Protein AF-J9GLM7-F1 (afdb_monomer)

Organism: NCBI:txid749906

pLDDT: mean 74.1, std 12.84, range [34.41, 90.12]

Foldseek 3Di:
DEDADDPVLVVCCVDPNVVVSVVVVVVVVVVVYHYAHLEWDWDDDPPFIEIEGHDDDPPQCVDPPNRDDDDPVNNCVSNNQDDAGGHYHYHYNDPVPPPPPPSYD

Mean predicted aligned error: 9.02 Å

InterPro domains:
  IPR029052 Metallo-dependent phosphatase-like [SSF56300] (2-98)

Structure (mmCIF, N/CA/C/O backbone):
data_AF-J9GLM7-F1
#
_entry.id   AF-J9GLM7-F1
#
loop_
_atom_site.group_PDB
_atom_site.id
_atom_site.type_symbol
_atom_site.label_atom_id
_atom_site.label_alt_id
_atom_site.label_comp_id
_atom_site.label_asym_id
_atom_site.label_entity_id
_atom_site.label_seq_id
_atom_site.pdbx_PDB_ins_code
_atom_site.Cartn_x
_atom_site.Cartn_y
_atom_site.Cartn_z
_atom_site.occupancy
_atom_site.B_iso_or_equiv
_atom_site.auth_seq_id
_atom_site.auth_comp_id
_atom_site.auth_asym_id
_atom_site.auth_atom_id
_atom_site.pdbx_PDB_model_num
ATOM 1 N N . MET A 1 1 ? -13.689 -6.099 -2.790 1.00 64.75 1 MET A N 1
ATOM 2 C CA . MET A 1 1 ? -12.462 -6.927 -2.717 1.00 64.75 1 MET A CA 1
ATOM 3 C C . MET A 1 1 ? -11.286 -5.984 -2.904 1.00 64.75 1 MET A C 1
ATOM 5 O O . MET A 1 1 ? -11.381 -5.148 -3.792 1.00 64.75 1 MET A O 1
ATOM 9 N N . TYR A 1 2 ? -10.255 -6.053 -2.060 1.00 67.62 2 TYR A N 1
ATOM 10 C CA . TYR A 1 2 ? -9.083 -5.171 -2.155 1.00 67.62 2 TYR A CA 1
ATOM 11 C C . TYR A 1 2 ? -7.904 -5.912 -2.778 1.00 67.62 2 TYR A C 1
ATOM 13 O O . TYR A 1 2 ? -7.707 -7.091 -2.479 1.00 67.62 2 TYR A O 1
ATOM 21 N N . TYR A 1 3 ? -7.139 -5.225 -3.622 1.00 65.25 3 TYR A N 1
ATOM 22 C CA . TYR A 1 3 ? -5.976 -5.773 -4.313 1.00 65.25 3 TYR A CA 1
ATOM 23 C C . TYR A 1 3 ? -4.823 -4.759 -4.294 1.00 65.25 3 TYR A C 1
ATOM 25 O O . TYR A 1 3 ? -5.049 -3.559 -4.428 1.00 65.25 3 TYR A O 1
ATOM 33 N N . ALA A 1 4 ? -3.594 -5.240 -4.124 1.00 67.62 4 ALA A N 1
ATOM 34 C CA . ALA A 1 4 ? -2.367 -4.451 -4.238 1.00 67.62 4 ALA A CA 1
ATOM 35 C C . ALA A 1 4 ? -1.465 -5.121 -5.280 1.00 67.62 4 ALA A C 1
ATOM 37 O O . ALA A 1 4 ? -1.577 -6.328 -5.480 1.00 67.62 4 ALA A O 1
ATOM 38 N N . LEU A 1 5 ? -0.584 -4.401 -5.972 1.00 69.50 5 LEU A N 1
ATOM 39 C CA . LEU A 1 5 ? 0.197 -5.047 -7.026 1.00 69.50 5 LEU A CA 1
ATOM 40 C C . LEU A 1 5 ? 1.270 -6.004 -6.515 1.00 69.50 5 LEU A C 1
ATOM 42 O O . LEU A 1 5 ? 2.045 -5.714 -5.600 1.00 69.50 5 LEU A O 1
ATOM 46 N N . GLY A 1 6 ? 1.369 -7.139 -7.205 1.00 66.44 6 GLY A N 1
ATOM 47 C CA . GLY A 1 6 ? 2.513 -8.029 -7.145 1.00 66.44 6 GLY A CA 1
ATOM 48 C C . GLY A 1 6 ? 3.648 -7.619 -8.081 1.00 66.44 6 GLY A C 1
ATOM 49 O O . GLY A 1 6 ? 3.538 -6.762 -8.955 1.00 66.44 6 GLY A O 1
ATOM 50 N N . ASN A 1 7 ? 4.793 -8.276 -7.898 1.00 67.31 7 ASN A N 1
ATOM 51 C CA . ASN A 1 7 ? 6.005 -8.023 -8.682 1.00 67.31 7 ASN A CA 1
ATOM 52 C C . ASN A 1 7 ? 5.851 -8.387 -10.175 1.00 67.31 7 ASN A C 1
ATOM 54 O O . ASN A 1 7 ? 6.565 -7.857 -11.023 1.00 67.31 7 ASN A O 1
ATOM 58 N N . HIS A 1 8 ? 4.953 -9.314 -10.515 1.00 63.00 8 HIS A N 1
ATOM 59 C CA . HIS A 1 8 ? 4.715 -9.694 -11.909 1.00 63.00 8 HIS A CA 1
ATOM 60 C C . HIS A 1 8 ? 3.935 -8.606 -12.646 1.00 63.00 8 HIS A C 1
ATOM 62 O O . HIS A 1 8 ? 4.303 -8.223 -13.752 1.00 63.00 8 HIS A O 1
ATOM 68 N N . GLU A 1 9 ? 2.921 -8.058 -11.995 1.00 63.84 9 GLU A N 1
ATOM 69 C CA . GLU A 1 9 ? 2.089 -6.976 -12.494 1.00 63.84 9 GLU A CA 1
ATOM 70 C C . GLU A 1 9 ? 2.868 -5.656 -12.568 1.00 63.84 9 GLU A C 1
ATOM 72 O O . GLU A 1 9 ? 2.805 -4.962 -13.580 1.00 63.84 9 GLU A O 1
ATOM 77 N N . TYR A 1 10 ? 3.710 -5.371 -11.566 1.00 64.75 10 TYR A N 1
ATOM 78 C CA . TYR A 1 10 ? 4.630 -4.232 -11.593 1.00 64.75 10 TYR A CA 1
ATOM 79 C C . TYR A 1 10 ? 5.551 -4.290 -12.823 1.00 64.75 10 TYR A C 1
ATOM 81 O O . TYR A 1 10 ? 5.702 -3.311 -13.543 1.00 64.75 10 TYR A O 1
ATOM 89 N N . LYS A 1 11 ? 6.126 -5.455 -13.152 1.00 68.94 11 LYS A N 1
ATOM 90 C CA . LYS A 1 11 ? 6.945 -5.594 -14.372 1.00 68.94 11 LYS A CA 1
ATOM 91 C C . LYS A 1 11 ? 6.170 -5.304 -15.653 1.00 68.94 11 LYS A C 1
ATOM 93 O O . LYS A 1 11 ? 6.759 -4.749 -16.575 1.00 68.94 11 LYS A O 1
ATOM 98 N N . LEU A 1 12 ? 4.888 -5.664 -15.717 1.00 68.31 12 LEU A N 1
ATOM 99 C CA . LEU A 1 12 ? 4.053 -5.365 -16.879 1.00 68.31 12 LEU A CA 1
ATOM 100 C C . LEU A 1 12 ? 3.822 -3.856 -17.015 1.00 68.31 12 LEU A C 1
ATOM 102 O O . LEU A 1 12 ? 4.005 -3.329 -18.112 1.00 68.31 12 LEU A O 1
ATOM 106 N N . LEU A 1 13 ? 3.538 -3.159 -15.907 1.00 67.12 13 LEU A N 1
ATOM 107 C CA . LEU A 1 13 ? 3.365 -1.700 -15.866 1.00 67.12 13 LEU A CA 1
ATOM 108 C C . LEU A 1 13 ? 4.597 -0.940 -16.396 1.00 67.12 13 LEU A C 1
ATOM 110 O O . LEU A 1 13 ? 4.454 0.058 -17.099 1.00 67.12 13 LEU A O 1
ATOM 114 N N . PHE A 1 14 ? 5.806 -1.425 -16.092 1.00 67.62 14 PHE A N 1
ATOM 115 C CA . PHE A 1 14 ? 7.078 -0.810 -16.508 1.00 67.62 14 PHE A CA 1
ATOM 116 C C . PHE A 1 14 ? 7.690 -1.427 -17.780 1.00 67.62 14 PHE A C 1
ATOM 118 O O . PHE A 1 14 ? 8.882 -1.256 -18.040 1.00 67.62 14 PHE A O 1
ATOM 125 N N . SER A 1 15 ? 6.897 -2.140 -18.581 1.00 72.06 15 SER A N 1
ATOM 126 C CA . SER A 1 15 ? 7.327 -2.755 -19.844 1.00 72.06 15 SER A CA 1
ATOM 127 C C . SER A 1 15 ? 6.501 -2.256 -21.032 1.00 72.06 15 SER A C 1
ATOM 129 O O . SER A 1 15 ? 5.546 -1.498 -20.871 1.00 72.06 15 SER A O 1
ATOM 131 N N . GLU A 1 16 ? 6.821 -2.736 -22.235 1.00 77.69 16 GLU A N 1
ATOM 132 C CA . GLU A 1 16 ? 6.002 -2.525 -23.439 1.00 77.69 16 GLU A CA 1
ATOM 133 C C . GLU A 1 16 ? 4.547 -3.021 -23.287 1.00 77.69 16 GLU A C 1
ATOM 135 O O . GLU A 1 16 ? 3.656 -2.564 -23.998 1.00 77.69 16 GLU A O 1
ATOM 140 N N . TYR A 1 17 ? 4.275 -3.889 -22.304 1.00 74.75 17 TYR A N 1
ATOM 141 C CA . TYR A 1 17 ? 2.949 -4.439 -22.008 1.00 74.75 17 TYR A CA 1
ATOM 142 C C . TYR A 1 17 ? 2.084 -3.550 -21.103 1.00 74.75 17 TYR A C 1
ATOM 144 O O . TYR A 1 17 ? 1.012 -3.980 -20.671 1.00 74.75 17 TYR A O 1
ATOM 152 N N . ARG A 1 18 ? 2.499 -2.309 -20.825 1.00 77.44 18 ARG A N 1
ATOM 153 C CA . ARG A 1 18 ? 1.761 -1.377 -19.958 1.00 77.44 18 ARG A CA 1
ATOM 154 C C . ARG A 1 18 ? 0.287 -1.234 -20.346 1.00 77.44 18 ARG A C 1
ATOM 156 O O . ARG A 1 18 ? -0.577 -1.308 -19.482 1.00 77.44 18 ARG A O 1
ATOM 163 N N . GLN A 1 19 ? -0.010 -1.099 -21.638 1.00 77.88 19 GLN A N 1
ATOM 164 C CA . GLN A 1 19 ? -1.389 -0.950 -22.125 1.00 77.88 19 GLN A CA 1
ATOM 165 C C . GLN A 1 19 ? -2.258 -2.184 -21.833 1.00 77.88 19 GLN A C 1
ATOM 167 O O . GLN A 1 19 ? -3.445 -2.061 -21.534 1.00 77.88 19 G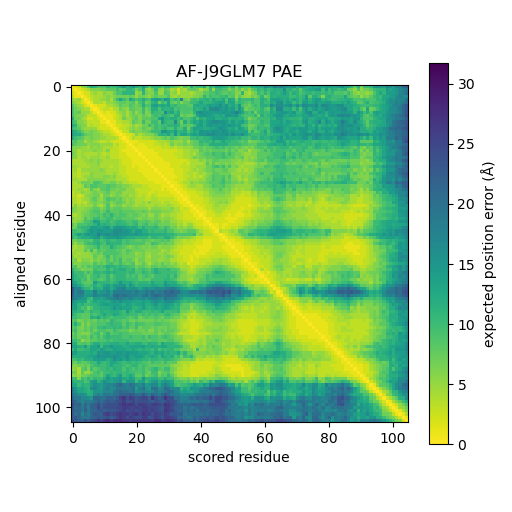LN A O 1
ATOM 172 N N . LEU A 1 20 ? -1.668 -3.383 -21.887 1.00 79.31 20 LEU A N 1
ATOM 173 C CA . LEU A 1 20 ? -2.357 -4.627 -21.544 1.00 79.31 20 LEU A CA 1
ATOM 174 C C . LEU A 1 20 ? -2.662 -4.686 -20.045 1.00 79.31 20 LEU A C 1
ATOM 176 O O . LEU A 1 20 ? -3.746 -5.115 -19.649 1.00 79.31 20 LEU A O 1
ATOM 180 N N . TYR A 1 21 ? -1.721 -4.224 -19.222 1.00 78.56 21 TYR A N 1
ATOM 181 C CA . TYR A 1 21 ? -1.911 -4.126 -17.782 1.00 78.56 21 TYR A CA 1
ATOM 182 C C . TYR A 1 21 ? -3.002 -3.105 -17.415 1.00 78.56 21 TYR A C 1
ATOM 184 O O . TYR A 1 21 ? -3.914 -3.439 -16.664 1.00 78.56 21 TYR A O 1
ATOM 192 N N . GLU A 1 22 ? -2.988 -1.909 -18.008 1.00 79.75 22 GLU A N 1
ATOM 193 C CA . GLU A 1 22 ? -4.021 -0.885 -17.776 1.00 79.75 22 GLU A CA 1
ATOM 194 C C . GLU A 1 22 ? -5.418 -1.397 -18.175 1.00 79.75 22 GLU A C 1
ATOM 196 O O . GLU A 1 22 ? -6.408 -1.163 -17.478 1.00 79.75 22 GLU A O 1
ATOM 201 N N . ALA A 1 23 ? -5.516 -2.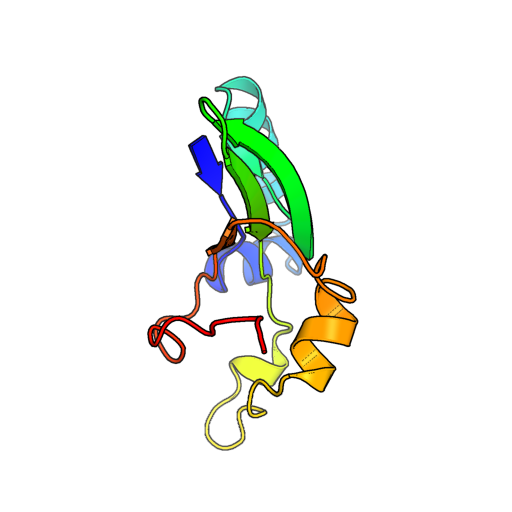166 -19.266 1.00 82.25 23 ALA A N 1
ATOM 202 C CA . ALA A 1 23 ? -6.764 -2.812 -19.670 1.00 82.25 23 ALA A CA 1
ATOM 203 C C . ALA A 1 23 ? -7.225 -3.891 -18.672 1.00 82.25 23 ALA A C 1
ATOM 205 O O . ALA A 1 23 ? -8.426 -4.027 -18.420 1.00 82.25 23 ALA A O 1
ATOM 206 N N . TYR A 1 24 ? -6.292 -4.655 -18.104 1.00 82.44 24 TYR A N 1
ATOM 207 C CA . TYR A 1 24 ? -6.572 -5.643 -17.063 1.00 82.44 24 TYR A CA 1
ATOM 208 C C . TYR A 1 24 ? -7.091 -4.984 -15.780 1.00 82.44 24 TYR A C 1
ATOM 210 O O . TYR A 1 24 ? -8.159 -5.361 -15.292 1.00 82.44 24 TYR A O 1
ATOM 218 N N . GLU A 1 25 ? -6.391 -3.965 -15.280 1.00 82.19 25 GLU A N 1
ATOM 219 C CA . GLU A 1 25 ? -6.784 -3.220 -14.083 1.00 82.19 25 GLU A CA 1
ATOM 220 C C . GLU A 1 25 ? -8.168 -2.595 -14.268 1.00 82.19 25 GLU A C 1
ATOM 222 O O . GLU A 1 25 ? -9.071 -2.826 -13.466 1.00 82.19 25 GLU A O 1
ATOM 227 N N . LYS A 1 26 ? -8.400 -1.921 -15.403 1.00 83.75 26 LYS A N 1
ATOM 228 C CA . LYS A 1 26 ? -9.697 -1.316 -15.730 1.00 83.75 26 LYS A CA 1
ATOM 229 C C . LYS A 1 26 ? -10.844 -2.324 -15.687 1.00 83.75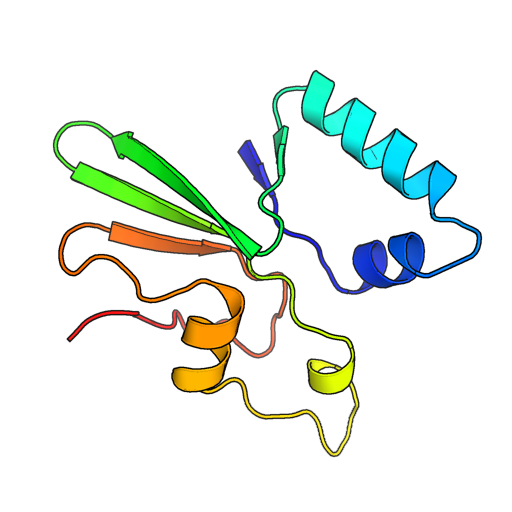 26 LYS A C 1
ATOM 231 O O . LYS A 1 26 ? -11.907 -2.012 -15.151 1.00 83.75 26 LYS A O 1
ATOM 236 N N . ARG A 1 27 ? -10.652 -3.530 -16.233 1.00 84.75 27 ARG A N 1
ATOM 237 C CA . ARG A 1 27 ? -11.678 -4.587 -16.213 1.00 84.75 27 ARG A CA 1
ATOM 238 C C . ARG A 1 27 ? -11.995 -5.045 -14.793 1.00 84.75 27 ARG A C 1
ATOM 240 O O . ARG A 1 27 ? -13.159 -5.275 -14.480 1.00 84.75 27 ARG A O 1
ATOM 247 N N . LEU A 1 28 ? -10.985 -5.171 -13.940 1.00 80.94 28 LEU A N 1
ATOM 248 C CA . LEU A 1 28 ? -11.174 -5.584 -12.552 1.00 80.94 28 LEU A CA 1
ATOM 249 C C . LEU A 1 28 ? -11.795 -4.477 -11.698 1.00 80.94 28 LEU A C 1
ATOM 251 O O . LEU A 1 28 ? -12.697 -4.757 -10.908 1.00 80.94 28 LEU A O 1
ATOM 255 N N . THR A 1 29 ? -11.408 -3.223 -11.918 1.00 83.56 29 THR A N 1
ATOM 256 C CA . THR A 1 29 ? -12.039 -2.064 -11.279 1.00 83.56 29 THR A CA 1
ATOM 257 C C . THR A 1 29 ? -13.519 -1.975 -11.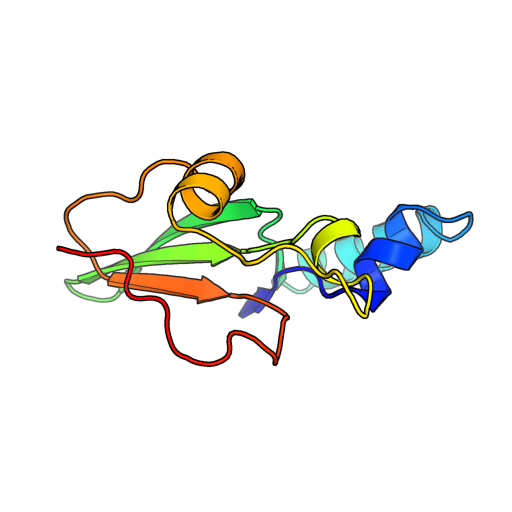648 1.00 83.56 29 THR A C 1
ATOM 259 O O . THR A 1 29 ? -14.368 -1.814 -10.773 1.00 83.56 29 THR A O 1
ATOM 262 N N . GLN A 1 30 ? -13.868 -2.192 -12.921 1.00 83.69 30 GLN A N 1
ATOM 263 C CA . GLN A 1 30 ? -15.267 -2.273 -13.368 1.00 83.69 30 GLN A CA 1
ATOM 264 C C . GLN A 1 30 ? -16.038 -3.450 -12.750 1.00 83.69 30 GLN A C 1
ATOM 266 O O . GLN A 1 30 ? -17.249 -3.356 -12.569 1.00 83.69 30 GLN A O 1
ATOM 271 N N . ALA A 1 31 ? -15.351 -4.535 -12.387 1.00 82.94 31 ALA A N 1
ATOM 272 C CA . ALA A 1 31 ? -15.932 -5.671 -11.673 1.00 82.94 31 ALA A CA 1
ATOM 273 C C . ALA A 1 31 ? -16.041 -5.453 -10.145 1.00 82.94 31 ALA A C 1
ATOM 275 O O . ALA A 1 31 ? -16.469 -6.357 -9.427 1.00 82.94 31 ALA A O 1
ATOM 276 N N . GLY A 1 32 ? -15.671 -4.271 -9.633 1.00 77.00 32 GLY A N 1
ATOM 277 C CA . GLY A 1 32 ? -15.778 -3.914 -8.214 1.00 77.00 32 GLY A CA 1
ATOM 278 C C . GLY A 1 32 ? -14.546 -4.252 -7.367 1.00 77.00 32 GLY A C 1
ATOM 279 O O . GLY A 1 32 ? -14.638 -4.311 -6.134 1.00 77.00 32 GLY A O 1
ATOM 280 N N . VAL A 1 33 ? -13.394 -4.497 -7.997 1.00 81.00 33 VAL A N 1
ATOM 281 C CA . VAL A 1 33 ? -12.106 -4.599 -7.297 1.00 81.00 33 VAL A CA 1
ATOM 282 C C . VAL A 1 33 ? -11.581 -3.195 -6.996 1.00 81.00 33 VAL A C 1
ATOM 284 O O . VAL A 1 33 ? -11.567 -2.330 -7.864 1.00 81.00 33 VAL A O 1
ATOM 287 N N . CYS A 1 34 ? -11.137 -2.969 -5.761 1.00 80.88 34 CYS A N 1
ATOM 288 C CA . CYS A 1 34 ? -10.470 -1.733 -5.362 1.00 80.88 34 CYS A CA 1
ATOM 289 C C . CYS A 1 34 ? -8.959 -1.972 -5.338 1.00 80.88 34 CYS A C 1
ATOM 291 O O . CYS A 1 34 ? -8.468 -2.703 -4.471 1.00 80.88 34 CYS A O 1
ATOM 293 N N . PHE A 1 35 ? -8.246 -1.376 -6.290 1.00 79.62 35 PHE A N 1
ATOM 294 C CA . PHE A 1 35 ? -6.786 -1.345 -6.299 1.00 79.62 35 PHE A CA 1
ATOM 295 C C . PHE A 1 35 ? -6.284 -0.276 -5.326 1.00 79.62 35 PHE A C 1
ATOM 297 O O . PHE A 1 35 ? -6.878 0.796 -5.240 1.00 79.62 35 PHE A O 1
ATOM 304 N N . LEU A 1 36 ? -5.231 -0.590 -4.571 1.00 81.75 36 LEU A N 1
ATOM 305 C CA . LEU A 1 36 ? -4.563 0.333 -3.651 1.00 81.75 36 LEU A CA 1
ATOM 306 C C . LEU A 1 36 ? -3.071 0.402 -4.004 1.00 81.75 36 LEU A C 1
ATOM 308 O O . LEU A 1 36 ? -2.295 -0.471 -3.608 1.00 81.75 36 LEU A O 1
ATOM 312 N N . HIS A 1 37 ? -2.667 1.441 -4.734 1.00 83.31 37 HIS A N 1
ATOM 313 C CA . HIS A 1 37 ? -1.292 1.613 -5.219 1.00 83.31 37 HIS A CA 1
ATOM 314 C C . HIS A 1 37 ? -0.431 2.415 -4.238 1.00 83.31 37 HIS A C 1
ATOM 316 O O . HIS A 1 37 ? -0.259 3.618 -4.406 1.00 83.31 37 HIS A O 1
ATOM 322 N N . ASN A 1 38 ? 0.092 1.775 -3.183 1.00 82.81 38 ASN A N 1
ATOM 323 C CA . ASN A 1 38 ? 0.676 2.499 -2.032 1.00 82.81 38 ASN A CA 1
ATOM 324 C C . ASN A 1 38 ? -0.319 3.472 -1.366 1.00 82.81 38 ASN A C 1
ATOM 326 O O . ASN A 1 38 ? 0.060 4.417 -0.680 1.00 82.81 38 ASN A O 1
ATOM 330 N N . GLU A 1 39 ? -1.612 3.215 -1.559 1.00 84.06 39 GLU A N 1
ATOM 331 C CA . GLU A 1 39 ? -2.711 4.016 -1.036 1.00 84.06 39 GLU A CA 1
ATOM 332 C C . GLU A 1 39 ? -3.359 3.341 0.174 1.00 84.06 39 GLU A C 1
ATOM 334 O O . GLU A 1 39 ? -3.229 2.128 0.394 1.00 84.06 39 GLU A O 1
ATOM 339 N N . LYS A 1 40 ? -4.112 4.138 0.941 1.00 85.50 40 LYS A N 1
ATOM 340 C CA . LYS A 1 40 ? -4.952 3.648 2.034 1.00 85.50 40 LYS A CA 1
ATOM 341 C C . LYS A 1 40 ? -6.428 3.932 1.785 1.00 85.50 40 LYS A C 1
ATOM 343 O O . LYS A 1 40 ? -6.790 5.027 1.365 1.00 85.50 40 LYS A O 1
ATOM 348 N N . ASP A 1 41 ? -7.281 2.978 2.139 1.00 87.06 41 ASP A N 1
ATOM 349 C CA . ASP A 1 41 ? -8.732 3.160 2.193 1.00 87.06 41 ASP A CA 1
ATOM 350 C C . ASP A 1 41 ? -9.245 2.960 3.623 1.00 87.06 41 ASP A C 1
ATOM 352 O O . ASP A 1 41 ? -8.857 2.023 4.330 1.00 87.06 41 ASP A O 1
ATOM 356 N N . ARG A 1 42 ? -10.129 3.859 4.059 1.00 89.50 42 ARG A N 1
ATOM 357 C CA . ARG A 1 42 ? -10.730 3.845 5.394 1.00 89.50 42 ARG A CA 1
ATOM 358 C C . ARG A 1 42 ? -12.145 3.298 5.300 1.00 89.50 42 ARG A C 1
ATOM 360 O O . ARG A 1 42 ? -13.017 3.893 4.665 1.00 89.50 42 ARG A O 1
ATOM 367 N N . LYS A 1 43 ? -12.422 2.225 6.038 1.00 85.69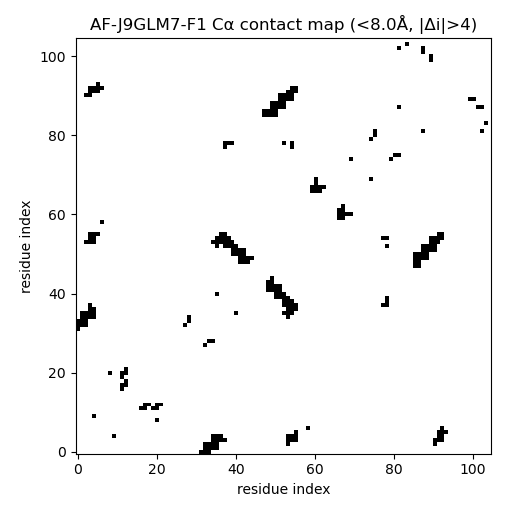 43 LYS A N 1
ATOM 368 C CA . LYS A 1 43 ? -13.771 1.661 6.160 1.00 85.69 43 LYS A CA 1
ATOM 369 C C . LYS A 1 43 ? -14.180 1.504 7.608 1.00 85.69 43 LYS A C 1
ATOM 371 O O . LYS A 1 43 ? -13.419 1.033 8.447 1.00 85.69 43 LYS A O 1
ATOM 376 N N . LYS A 1 44 ? -15.432 1.855 7.885 1.00 88.88 44 LYS A N 1
ATOM 377 C CA . LYS A 1 44 ? -16.068 1.553 9.162 1.00 88.88 44 LYS A CA 1
ATOM 378 C C . LYS A 1 44 ? -16.736 0.186 9.057 1.00 88.88 44 LYS A C 1
ATOM 380 O O . LYS A 1 44 ? -17.666 0.016 8.273 1.00 88.88 44 LYS A O 1
ATOM 385 N N . ILE A 1 45 ? -16.253 -0.781 9.831 1.00 85.12 45 ILE A N 1
ATOM 386 C CA . ILE A 1 45 ? -16.824 -2.126 9.910 1.00 85.12 45 ILE A CA 1
ATOM 387 C C . ILE A 1 45 ? -17.4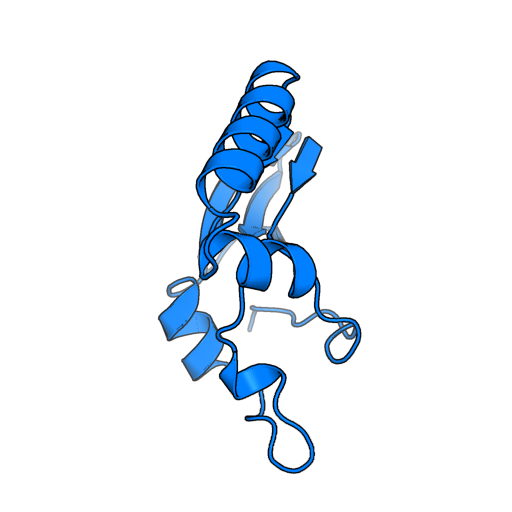22 -2.272 11.304 1.00 85.12 45 ILE A C 1
ATOM 389 O O . ILE A 1 45 ? -16.709 -2.386 12.301 1.00 85.12 45 ILE A O 1
ATOM 393 N N . ARG A 1 46 ? -18.757 -2.245 11.379 1.00 86.69 46 ARG A N 1
ATOM 394 C CA . ARG A 1 46 ? -19.507 -2.165 12.644 1.00 86.69 46 ARG A CA 1
ATOM 395 C C . ARG A 1 46 ? -19.076 -0.926 13.449 1.00 86.69 46 ARG A C 1
ATOM 397 O O . ARG A 1 46 ? -19.302 0.200 13.009 1.00 86.69 46 ARG A O 1
ATOM 404 N N . THR A 1 47 ? -18.471 -1.125 14.617 1.00 87.44 47 THR A N 1
ATOM 405 C CA . THR A 1 47 ? -17.962 -0.063 15.494 1.00 87.44 47 THR A CA 1
ATOM 406 C C . THR A 1 47 ? -16.481 0.241 15.270 1.00 87.44 47 THR A C 1
ATOM 408 O O . THR A 1 47 ? -16.022 1.287 15.716 1.00 87.44 47 THR A O 1
ATOM 411 N N . ALA A 1 48 ? -15.746 -0.620 14.560 1.00 85.88 48 ALA A N 1
ATOM 412 C CA . ALA A 1 48 ? -14.316 -0.459 14.335 1.00 85.88 48 ALA A CA 1
ATOM 413 C C . ALA A 1 48 ? -14.029 0.381 13.082 1.00 85.88 48 ALA A C 1
ATOM 415 O O . ALA A 1 48 ? -14.677 0.224 12.041 1.00 85.88 48 ALA A O 1
ATOM 416 N N . THR A 1 49 ? -13.023 1.248 13.178 1.00 90.12 49 THR A N 1
ATOM 417 C CA . THR A 1 49 ? -12.409 1.895 12.015 1.00 90.12 49 THR A CA 1
ATOM 418 C C . THR A 1 49 ? -11.255 1.021 11.538 1.00 90.12 49 THR A C 1
ATOM 420 O O . THR A 1 49 ? -10.344 0.730 12.310 1.00 90.12 49 THR A O 1
ATOM 423 N N . CYS A 1 50 ? -11.301 0.606 10.275 1.00 87.12 50 CYS A N 1
ATOM 424 C CA . CYS A 1 50 ? -10.259 -0.181 9.630 1.00 87.12 50 CYS A CA 1
ATOM 425 C C . CYS A 1 50 ? -9.599 0.633 8.513 1.00 87.12 50 CYS A C 1
ATOM 427 O O . CYS A 1 50 ? -10.291 1.279 7.720 1.00 87.12 50 CYS A O 1
ATOM 429 N N . TYR A 1 51 ? -8.277 0.545 8.426 1.00 87.50 51 TYR A N 1
ATOM 430 C CA . TYR A 1 51 ? -7.464 1.109 7.356 1.00 87.50 51 TYR A CA 1
ATOM 431 C C . TYR A 1 51 ? -6.837 -0.026 6.557 1.00 87.50 51 TYR A C 1
ATOM 433 O O . TYR A 1 51 ? -6.075 -0.826 7.100 1.00 87.50 51 TYR A O 1
ATOM 441 N N . PHE A 1 52 ? -7.154 -0.094 5.271 1.00 85.00 52 PHE A N 1
ATOM 442 C CA . PHE A 1 52 ? -6.547 -1.030 4.335 1.00 85.00 52 PHE A CA 1
ATOM 443 C C . PHE A 1 52 ? -5.442 -0.302 3.588 1.00 85.00 52 PHE A C 1
ATOM 445 O O . PHE A 1 52 ? -5.722 0.702 2.948 1.00 85.00 52 PHE A O 1
ATOM 452 N N . HIS A 1 53 ? -4.212 -0.796 3.677 1.00 85.00 53 HIS A N 1
ATOM 453 C CA . HIS A 1 53 ? -3.039 -0.222 3.022 1.00 85.00 53 HIS A CA 1
ATOM 454 C C . HIS A 1 53 ? -2.592 -1.175 1.923 1.00 85.00 53 HIS A C 1
ATOM 456 O O . HIS A 1 53 ? -2.278 -2.328 2.221 1.00 85.00 53 HIS A O 1
ATOM 462 N N . GLY A 1 54 ? -2.561 -0.734 0.671 1.00 84.25 54 GLY A N 1
ATOM 463 C CA . GLY A 1 54 ? -1.899 -1.493 -0.388 1.00 84.25 54 GLY A CA 1
ATOM 464 C C . GLY A 1 54 ? -0.414 -1.177 -0.387 1.00 84.25 54 GLY A C 1
ATOM 465 O O . GLY A 1 54 ? -0.064 -0.010 -0.340 1.00 84.25 54 GLY A O 1
ATOM 466 N N . LEU A 1 55 ? 0.463 -2.183 -0.403 1.00 83.44 55 LEU A N 1
ATOM 467 C CA . LEU A 1 55 ? 1.912 -1.975 -0.441 1.00 83.44 55 LEU A CA 1
ATOM 468 C C . LEU A 1 55 ? 2.517 -2.550 -1.716 1.00 83.44 55 LEU A C 1
ATOM 470 O O . LEU A 1 55 ? 2.572 -3.766 -1.913 1.00 83.44 55 LEU A O 1
ATOM 474 N N . GLU A 1 56 ? 3.086 -1.656 -2.511 1.00 82.38 56 GLU A N 1
ATOM 475 C CA . GLU A 1 56 ? 3.766 -1.931 -3.766 1.00 82.38 56 GLU A CA 1
ATOM 476 C C . GLU A 1 56 ? 5.225 -1.517 -3.634 1.00 82.38 56 GLU A C 1
ATOM 478 O O . GLU A 1 56 ? 5.598 -0.345 -3.722 1.00 82.38 56 GLU A O 1
ATOM 483 N N . LEU A 1 57 ? 6.071 -2.510 -3.364 1.00 77.00 57 LEU A N 1
ATOM 484 C CA . LEU A 1 57 ? 7.491 -2.264 -3.171 1.00 77.00 57 LEU A CA 1
ATOM 485 C C . LEU A 1 57 ? 8.187 -1.974 -4.510 1.00 77.00 57 LEU A C 1
ATOM 487 O O . LEU A 1 57 ? 7.957 -2.694 -5.483 1.00 77.00 57 LEU A O 1
ATOM 491 N N . PRO A 1 58 ? 9.128 -1.017 -4.546 1.00 73.31 58 PRO A N 1
ATOM 492 C CA . PRO A 1 58 ? 10.010 -0.827 -5.690 1.00 73.31 58 PRO A CA 1
ATOM 493 C C . PRO A 1 58 ? 10.845 -2.075 -6.012 1.00 73.31 58 PRO A C 1
ATOM 495 O O . PRO A 1 58 ? 11.162 -2.889 -5.136 1.00 73.31 58 PRO A O 1
ATOM 498 N N . TRP A 1 59 ? 11.306 -2.174 -7.264 1.00 67.88 59 TRP A N 1
ATOM 499 C CA . TRP A 1 59 ? 12.112 -3.296 -7.775 1.00 67.88 59 TRP A CA 1
ATOM 500 C C . TRP A 1 59 ? 13.340 -3.644 -6.908 1.00 67.88 59 TRP A C 1
ATOM 502 O O . TRP A 1 59 ? 13.716 -4.810 -6.766 1.00 67.88 59 TRP A O 1
ATOM 512 N N . GLU A 1 60 ? 13.944 -2.645 -6.265 1.00 71.25 60 GLU A N 1
ATOM 513 C CA . GLU A 1 60 ? 15.114 -2.784 -5.386 1.00 71.25 60 GLU A CA 1
ATOM 514 C C . GLU A 1 60 ? 14.900 -3.757 -4.215 1.00 71.25 60 GLU A C 1
ATOM 516 O O . GLU A 1 60 ? 15.839 -4.422 -3.764 1.00 71.25 60 GLU A O 1
ATOM 521 N N . TYR A 1 61 ? 13.659 -3.895 -3.745 1.00 71.00 61 TYR A N 1
ATOM 522 C CA . TYR A 1 61 ? 13.298 -4.808 -2.659 1.00 71.00 61 TYR A CA 1
ATOM 523 C C . TYR A 1 61 ? 13.222 -6.273 -3.115 1.00 71.00 61 TYR A C 1
ATOM 525 O O . TYR A 1 61 ? 13.221 -7.181 -2.280 1.00 71.00 61 TYR A O 1
ATOM 533 N N . TYR A 1 62 ? 13.236 -6.528 -4.426 1.00 67.31 62 TYR A N 1
ATOM 534 C CA . TYR A 1 62 ? 13.191 -7.868 -5.015 1.00 67.31 62 TYR A CA 1
ATOM 535 C C . TYR A 1 62 ? 14.562 -8.375 -5.494 1.00 67.31 62 TYR A C 1
ATOM 537 O O . TYR A 1 62 ? 14.718 -9.571 -5.758 1.00 67.31 62 TYR A O 1
ATOM 545 N N . LYS A 1 63 ? 15.585 -7.511 -5.571 1.00 65.31 63 LYS A N 1
ATOM 546 C CA . LYS A 1 63 ? 16.914 -7.860 -6.103 1.00 65.31 63 LYS A CA 1
ATOM 547 C C . LYS A 1 63 ? 17.714 -8.735 -5.127 1.00 65.31 63 LYS A C 1
ATOM 549 O O . LYS A 1 63 ? 18.224 -8.249 -4.124 1.00 65.31 63 LYS A O 1
ATOM 554 N N . LYS A 1 64 ? 17.885 -10.029 -5.415 1.00 60.88 64 LYS A N 1
ATOM 555 C CA . LYS A 1 64 ? 18.795 -10.920 -4.657 1.00 60.88 64 LYS A CA 1
ATOM 556 C C . LYS A 1 64 ? 20.247 -10.783 -5.160 1.00 60.88 64 LYS A C 1
ATOM 558 O O . LYS A 1 64 ? 20.430 -10.519 -6.346 1.00 60.88 64 LYS A O 1
ATOM 563 N N . PRO A 1 65 ? 21.283 -10.950 -4.307 1.00 57.22 65 PRO A N 1
ATOM 564 C CA . PRO A 1 65 ? 21.248 -11.281 -2.874 1.00 57.22 65 PRO A CA 1
ATOM 565 C C . PRO A 1 65 ? 21.134 -10.059 -1.936 1.00 57.22 65 PRO A C 1
ATOM 567 O O . PRO A 1 65 ? 20.929 -10.232 -0.739 1.00 57.22 65 PRO A O 1
ATOM 570 N N . ARG A 1 66 ? 21.230 -8.827 -2.456 1.00 60.91 66 ARG A N 1
ATOM 571 C CA . ARG A 1 66 ? 21.229 -7.568 -1.680 1.00 60.91 66 ARG A CA 1
ATOM 572 C C . ARG A 1 66 ? 19.862 -6.871 -1.651 1.00 60.91 66 ARG A C 1
ATOM 574 O O . ARG A 1 66 ? 19.785 -5.661 -1.838 1.00 60.91 66 ARG A O 1
ATOM 581 N N . SER A 1 67 ? 18.782 -7.618 -1.433 1.00 66.69 67 SER A N 1
ATOM 582 C CA . SER A 1 67 ? 17.444 -7.016 -1.354 1.00 66.69 67 SER A CA 1
ATOM 583 C C . SER A 1 67 ? 17.403 -6.094 -0.140 1.00 66.69 67 SER A C 1
ATOM 585 O O . SER A 1 67 ? 17.723 -6.555 0.965 1.00 66.69 67 SER A O 1
ATOM 587 N N . LYS A 1 68 ? 17.002 -4.834 -0.323 1.00 71.12 68 LYS A N 1
ATOM 588 C CA . LYS A 1 68 ? 16.881 -3.877 0.782 1.00 71.12 68 LYS A CA 1
ATOM 589 C C . LYS A 1 68 ? 15.928 -4.440 1.845 1.00 71.12 68 LYS A C 1
ATOM 591 O O . LYS A 1 68 ? 14.904 -5.042 1.519 1.00 71.12 68 LYS A O 1
ATOM 596 N N . LYS A 1 69 ? 16.280 -4.312 3.129 1.00 72.69 69 LYS A N 1
ATOM 597 C CA . LYS A 1 69 ? 15.347 -4.657 4.212 1.00 72.69 69 LYS A CA 1
ATOM 598 C C . LYS A 1 69 ? 14.229 -3.616 4.225 1.00 72.69 69 LYS A C 1
ATOM 600 O O . LYS A 1 69 ? 14.509 -2.422 4.179 1.00 72.69 69 LYS A O 1
ATOM 605 N N . LEU A 1 70 ? 12.986 -4.079 4.305 1.00 76.88 70 LEU A N 1
ATOM 606 C CA . LEU A 1 70 ? 11.843 -3.214 4.552 1.00 76.88 70 LEU A CA 1
ATOM 607 C C . LEU A 1 70 ? 11.902 -2.743 6.008 1.00 76.88 70 LEU A C 1
ATOM 609 O O . LEU A 1 70 ? 11.834 -3.558 6.927 1.00 76.88 70 LEU A O 1
ATOM 613 N N . THR A 1 71 ? 12.138 -1.449 6.206 1.00 81.94 71 THR A N 1
ATOM 614 C CA . THR A 1 71 ? 12.218 -0.798 7.520 1.00 81.94 71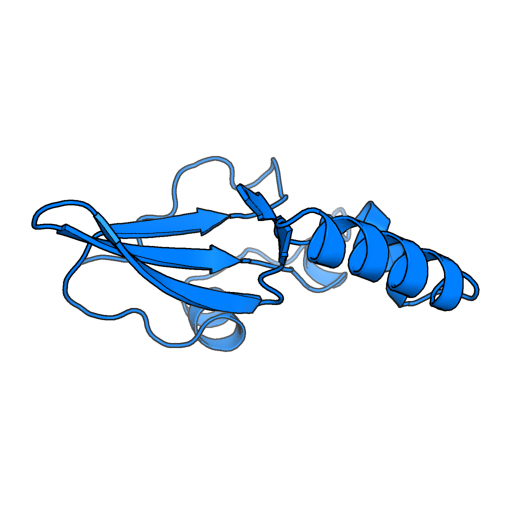 THR A CA 1
ATOM 615 C C . THR A 1 71 ? 10.931 -0.026 7.796 1.00 81.94 71 THR A C 1
ATOM 617 O O . THR A 1 71 ? 10.214 0.320 6.860 1.00 81.94 71 THR A O 1
ATOM 620 N N . LYS A 1 72 ? 10.662 0.300 9.070 1.00 78.56 72 LYS A N 1
ATOM 621 C CA . LYS A 1 72 ? 9.530 1.164 9.453 1.00 78.56 72 LYS A CA 1
ATOM 622 C C . LYS A 1 72 ? 9.557 2.498 8.697 1.00 78.56 72 LYS A C 1
ATOM 624 O O . LYS A 1 72 ? 8.573 2.853 8.071 1.00 78.56 72 LYS A O 1
ATOM 629 N N . LYS A 1 73 ? 10.725 3.148 8.641 1.00 80.31 73 LYS A N 1
ATOM 630 C CA . LYS A 1 73 ? 10.918 4.391 7.881 1.00 80.31 73 LYS A CA 1
ATOM 631 C C . LYS A 1 73 ? 10.557 4.245 6.396 1.00 80.31 73 LYS A C 1
ATOM 633 O O . LYS A 1 73 ? 9.895 5.107 5.847 1.00 80.31 73 LYS A O 1
ATOM 638 N N . ALA A 1 74 ? 10.952 3.141 5.757 1.00 81.56 74 ALA A N 1
ATOM 639 C CA . ALA A 1 74 ? 10.602 2.903 4.356 1.00 81.56 74 ALA A CA 1
ATOM 640 C C . ALA A 1 74 ? 9.096 2.656 4.159 1.00 81.56 74 ALA A C 1
ATOM 642 O O . ALA A 1 74 ? 8.554 3.014 3.123 1.00 81.56 74 ALA A O 1
ATOM 643 N N . LEU A 1 75 ? 8.415 2.046 5.136 1.00 81.62 75 LEU A N 1
ATOM 644 C CA . LEU A 1 75 ? 6.956 1.920 5.113 1.00 81.62 75 LEU A CA 1
ATOM 645 C C . LEU A 1 75 ? 6.276 3.283 5.261 1.00 81.62 75 LEU A C 1
ATOM 647 O O . LEU A 1 75 ? 5.340 3.553 4.525 1.00 81.62 75 LEU A O 1
ATOM 651 N N . GLU A 1 76 ? 6.765 4.143 6.153 1.00 84.06 76 GLU A N 1
ATOM 652 C CA . GLU A 1 76 ? 6.247 5.507 6.328 1.00 84.06 76 GLU A CA 1
ATOM 653 C C . GLU A 1 76 ? 6.501 6.388 5.097 1.00 84.06 76 GLU A C 1
ATOM 655 O O . GLU A 1 76 ? 5.655 7.195 4.736 1.00 84.06 76 GLU A O 1
ATOM 660 N N . GLU A 1 77 ? 7.632 6.214 4.409 1.00 83.81 77 GLU A N 1
ATOM 661 C CA . GLU A 1 77 ? 7.918 6.896 3.138 1.00 83.81 77 GLU A CA 1
ATOM 662 C C . GLU A 1 77 ? 6.975 6.446 2.009 1.00 83.81 77 GLU A C 1
ATOM 664 O O . GLU A 1 77 ? 6.644 7.248 1.139 1.00 83.81 77 GLU A O 1
ATOM 669 N N . LEU A 1 78 ? 6.548 5.177 2.011 1.00 82.94 78 LEU A N 1
ATOM 670 C CA . LEU A 1 78 ? 5.677 4.611 0.974 1.00 82.94 78 LEU A CA 1
ATOM 671 C C . LEU A 1 78 ? 4.185 4.828 1.252 1.00 82.94 78 LEU A C 1
ATOM 673 O O . LEU A 1 78 ? 3.435 5.086 0.321 1.00 82.94 78 LEU A O 1
ATOM 677 N N . LEU A 1 79 ? 3.756 4.695 2.508 1.00 84.06 79 LEU A N 1
ATOM 678 C CA . LEU A 1 79 ? 2.342 4.663 2.913 1.00 84.06 79 LEU A CA 1
ATOM 679 C C . LEU A 1 79 ? 1.929 5.873 3.763 1.00 84.06 79 LEU A C 1
ATOM 681 O O . LEU A 1 79 ? 0.750 6.038 4.084 1.00 84.06 79 LEU A O 1
ATOM 685 N N . GLY A 1 80 ? 2.889 6.708 4.161 1.00 83.75 80 GLY A N 1
ATOM 686 C CA . GLY A 1 80 ? 2.696 7.752 5.160 1.00 83.75 80 GLY A CA 1
ATOM 687 C C . GLY A 1 80 ? 2.716 7.224 6.597 1.00 83.75 80 GLY A C 1
ATOM 688 O O . GLY A 1 80 ? 2.865 6.028 6.863 1.00 83.75 80 GLY A O 1
ATOM 689 N N . VAL A 1 81 ? 2.551 8.144 7.548 1.00 81.31 81 VAL A N 1
ATOM 690 C CA . VAL A 1 81 ? 2.412 7.798 8.968 1.00 81.31 81 VAL A CA 1
ATOM 691 C C . VAL A 1 81 ? 1.002 7.226 9.199 1.00 81.31 81 VAL A C 1
ATOM 693 O O . VAL A 1 81 ? 0.016 7.853 8.793 1.00 81.31 81 VAL A O 1
ATOM 696 N N . PRO A 1 82 ? 0.874 6.027 9.794 1.00 80.00 82 PRO A N 1
ATOM 697 C CA . PRO A 1 82 ? -0.424 5.448 10.116 1.00 80.00 82 PRO A CA 1
ATOM 698 C C . PRO A 1 82 ? -1.115 6.250 11.225 1.00 80.00 82 PRO A C 1
ATOM 700 O O . PRO A 1 82 ? -0.455 6.807 12.096 1.00 80.00 82 PRO A O 1
ATOM 703 N N . GLU A 1 83 ? -2.448 6.281 11.192 1.00 81.75 83 GLU A N 1
ATOM 704 C CA . GLU A 1 83 ? -3.252 6.820 12.295 1.00 81.75 83 GLU A CA 1
ATOM 705 C C . GLU A 1 83 ? -2.961 6.069 13.605 1.00 81.75 83 GLU A C 1
ATOM 707 O O . GLU A 1 83 ? -2.683 4.870 13.581 1.00 81.75 83 GLU A O 1
ATOM 712 N N . GLU A 1 84 ? -3.051 6.763 14.742 1.00 77.00 84 GLU A N 1
ATOM 713 C CA . GLU A 1 84 ? -2.784 6.167 16.062 1.00 77.00 84 GLU A CA 1
ATOM 714 C C . GLU A 1 84 ? -3.872 5.171 16.492 1.00 77.00 84 GLU A C 1
ATOM 716 O O . GLU A 1 84 ? -3.590 4.191 17.181 1.00 77.00 84 GLU A O 1
ATOM 721 N N . GLU A 1 85 ? -5.117 5.392 16.058 1.00 81.94 85 GLU A N 1
ATOM 722 C CA . GLU A 1 85 ? -6.265 4.566 16.427 1.00 81.94 85 GLU A CA 1
ATOM 723 C C . GLU A 1 85 ? -6.898 3.858 15.227 1.00 81.94 85 GLU A C 1
ATOM 725 O O . GLU A 1 85 ? -7.160 4.450 14.177 1.00 81.94 85 GLU A O 1
ATOM 730 N N . GLY A 1 86 ? -7.269 2.594 15.437 1.00 82.69 86 GLY A N 1
ATOM 731 C CA . GLY A 1 86 ? -7.966 1.765 14.458 1.00 82.69 86 GLY A CA 1
ATOM 732 C C . GLY A 1 86 ? -7.195 0.499 14.105 1.00 82.69 86 GLY A C 1
ATOM 733 O O . GLY A 1 86 ? -6.083 0.259 14.564 1.00 82.69 86 GLY A O 1
ATOM 734 N N . LEU A 1 87 ? -7.816 -0.358 13.298 1.00 84.56 87 LEU A N 1
ATOM 735 C CA . LEU A 1 87 ? -7.188 -1.587 12.820 1.00 84.56 87 LEU A CA 1
ATOM 736 C C . LEU A 1 87 ? -6.499 -1.332 11.477 1.00 84.56 87 LEU A C 1
ATOM 738 O O . LEU A 1 87 ? -7.159 -0.951 10.513 1.00 84.56 87 LEU A O 1
ATOM 742 N N . HIS A 1 88 ? -5.198 -1.605 11.391 1.00 83.06 88 HIS A N 1
ATOM 743 C CA . HIS A 1 88 ? -4.414 -1.433 10.166 1.00 83.06 88 HIS A CA 1
ATOM 744 C C . HIS A 1 88 ? -4.168 -2.787 9.500 1.00 83.06 88 HIS A C 1
ATOM 746 O O . HIS A 1 88 ? -3.555 -3.680 10.083 1.00 83.06 88 HIS A O 1
ATOM 752 N N . ILE A 1 89 ? -4.649 -2.941 8.268 1.00 82.75 89 ILE A N 1
ATOM 753 C CA . ILE A 1 89 ? -4.514 -4.152 7.457 1.00 82.75 89 ILE A CA 1
ATOM 754 C C . ILE A 1 89 ? -3.608 -3.824 6.275 1.00 82.75 89 ILE A C 1
ATOM 756 O O . ILE A 1 89 ? -3.974 -3.034 5.408 1.00 82.75 89 ILE A O 1
ATOM 760 N N . LEU A 1 90 ? -2.425 -4.436 6.242 1.00 82.12 90 LEU A N 1
ATOM 761 C CA . LEU A 1 90 ? -1.448 -4.266 5.170 1.00 82.12 90 LEU A CA 1
ATOM 762 C C . LEU A 1 90 ? -1.603 -5.377 4.124 1.00 82.12 90 LEU A C 1
ATOM 764 O O . LEU A 1 90 ? -1.402 -6.555 4.421 1.00 82.12 90 LEU A O 1
ATOM 768 N N . LEU A 1 91 ? -1.923 -4.994 2.894 1.00 79.19 91 LEU A N 1
ATOM 769 C CA . LEU A 1 91 ? -2.022 -5.867 1.731 1.00 79.19 91 LEU A CA 1
ATOM 770 C C . LEU A 1 91 ? -0.705 -5.785 0.953 1.00 79.19 91 LEU A C 1
ATOM 772 O O . LEU A 1 91 ? -0.491 -4.868 0.166 1.00 79.19 91 LEU A O 1
ATOM 776 N N . ALA A 1 92 ? 0.197 -6.736 1.200 1.00 72.44 92 ALA A N 1
ATOM 777 C CA . ALA A 1 92 ? 1.501 -6.799 0.545 1.00 72.44 92 ALA A CA 1
ATOM 778 C C . ALA A 1 92 ? 1.659 -8.109 -0.239 1.00 72.44 92 ALA A C 1
ATOM 780 O O . ALA A 1 92 ? 1.555 -9.196 0.328 1.00 72.44 92 ALA A O 1
ATOM 781 N N . HIS A 1 93 ? 2.014 -8.026 -1.522 1.00 65.19 93 HIS A N 1
ATOM 782 C CA . HIS A 1 93 ? 2.265 -9.194 -2.382 1.00 65.19 93 HIS A CA 1
ATOM 783 C C . HIS A 1 93 ? 3.678 -9.799 -2.222 1.00 65.19 93 HIS A C 1
ATOM 785 O O . HIS A 1 93 ? 4.191 -10.472 -3.119 1.00 65.19 93 HIS A O 1
ATOM 791 N N . ASN A 1 94 ? 4.336 -9.583 -1.075 1.00 62.28 94 ASN A N 1
ATOM 792 C CA . ASN A 1 94 ? 5.681 -10.094 -0.809 1.00 62.28 94 ASN A CA 1
ATOM 793 C C . ASN A 1 94 ? 5.673 -11.233 0.233 1.00 62.28 94 ASN A C 1
ATOM 795 O O . ASN A 1 94 ? 5.610 -10.959 1.435 1.00 62.28 94 ASN A O 1
ATOM 799 N N . PRO A 1 95 ? 5.845 -12.506 -0.178 1.00 51.84 95 PRO A N 1
ATOM 800 C CA . PRO A 1 95 ? 5.835 -13.645 0.743 1.00 51.84 95 PRO A CA 1
ATOM 801 C C . PRO A 1 95 ? 6.996 -13.634 1.755 1.00 51.84 95 PRO A C 1
ATOM 803 O O . PRO A 1 95 ? 6.922 -14.305 2.781 1.00 51.84 95 PRO A O 1
ATOM 806 N N . LYS A 1 96 ? 8.059 -12.842 1.527 1.00 53.84 96 LYS A N 1
ATOM 807 C CA . LYS A 1 96 ? 9.191 -12.695 2.463 1.00 53.84 96 LYS A CA 1
ATOM 808 C C . LYS A 1 96 ? 8.810 -11.956 3.752 1.00 53.84 96 LYS A C 1
ATOM 810 O O . LYS A 1 96 ? 9.469 -12.145 4.772 1.00 53.84 96 LYS A O 1
ATOM 815 N N . TYR A 1 97 ? 7.772 -11.122 3.709 1.00 54.09 97 TYR A N 1
ATOM 816 C CA . TYR A 1 97 ? 7.326 -10.301 4.837 1.00 54.09 97 TYR A CA 1
ATOM 817 C C . TYR A 1 97 ? 5.988 -10.778 5.411 1.00 54.09 97 TYR A C 1
ATOM 819 O O . TYR A 1 97 ? 5.309 -10.015 6.080 1.00 54.09 97 TYR A O 1
ATOM 827 N N . GLY A 1 98 ? 5.633 -12.054 5.218 1.00 40.78 98 GLY A N 1
ATOM 828 C CA . GLY A 1 98 ? 4.405 -12.663 5.750 1.00 40.78 98 GLY A CA 1
ATOM 829 C C . GLY A 1 98 ? 4.292 -12.724 7.283 1.00 40.78 98 GLY A C 1
ATOM 830 O O . GLY A 1 98 ? 3.349 -13.320 7.791 1.00 40.78 98 GLY A O 1
ATOM 831 N N . LYS A 1 99 ? 5.224 -12.121 8.037 1.00 38.66 99 LYS A N 1
ATOM 832 C CA . LYS A 1 99 ? 4.977 -11.791 9.444 1.00 38.66 99 LYS A CA 1
ATOM 833 C C . LYS A 1 99 ? 4.188 -10.478 9.475 1.00 38.66 99 LYS A C 1
ATOM 835 O O . LYS A 1 99 ? 4.717 -9.494 8.961 1.00 38.66 99 LYS A O 1
ATOM 840 N N . PRO A 1 100 ? 2.976 -10.442 10.061 1.00 44.09 100 PRO A N 1
ATOM 841 C CA . PRO A 1 100 ? 2.194 -9.219 10.146 1.00 44.09 100 PRO A CA 1
ATOM 842 C C . PRO A 1 100 ? 3.044 -8.123 10.788 1.00 44.09 100 PRO A C 1
ATOM 844 O O . PRO A 1 100 ? 3.478 -8.248 11.935 1.00 44.09 100 PRO A O 1
ATOM 847 N N . ILE A 1 101 ? 3.342 -7.081 10.015 1.00 48.59 101 ILE A N 1
ATOM 848 C CA . ILE A 1 101 ? 3.991 -5.885 10.534 1.00 48.59 101 ILE A CA 1
ATOM 849 C C . ILE A 1 101 ? 2.874 -5.090 11.197 1.00 48.59 101 ILE A C 1
ATOM 851 O O . ILE A 1 101 ? 2.094 -4.421 10.524 1.00 48.59 101 ILE A O 1
ATOM 855 N N . PHE A 1 102 ? 2.762 -5.224 12.516 1.00 42.56 102 PHE A N 1
ATOM 856 C CA . PHE A 1 102 ? 1.898 -4.366 13.312 1.00 42.56 102 PHE A CA 1
ATOM 857 C C . PHE A 1 102 ? 2.502 -2.961 13.308 1.00 42.56 102 PHE A C 1
ATOM 859 O O . PHE A 1 102 ? 3.571 -2.723 13.869 1.00 42.56 102 PHE A O 1
ATOM 866 N N . LEU A 1 103 ? 1.837 -2.040 12.617 1.00 43.06 103 LEU A N 1
ATOM 867 C CA . LEU A 1 103 ? 2.110 -0.615 12.718 1.00 43.06 103 LEU A CA 1
ATOM 868 C C . LEU A 1 103 ? 1.351 -0.097 13.944 1.00 43.06 103 LEU A C 1
ATOM 870 O O . LEU A 1 103 ? 0.227 0.370 13.815 1.00 43.06 103 LEU A O 1
ATOM 874 N N . GLY A 1 104 ? 1.919 -0.275 15.137 1.00 37.12 104 GLY A N 1
ATOM 875 C CA . GLY A 1 104 ? 1.315 0.238 16.365 1.00 37.12 104 GLY A CA 1
ATOM 876 C C . GLY A 1 104 ? 2.115 -0.088 17.623 1.00 37.12 104 GLY A C 1
ATOM 877 O O . GLY A 1 104 ? 2.199 -1.250 18.022 1.00 37.12 104 GLY A O 1
ATOM 878 N N . SER A 1 105 ? 2.681 0.962 18.217 1.00 34.41 105 SER A N 1
ATOM 879 C CA . SER A 1 105 ? 2.924 1.162 19.653 1.00 34.41 105 SER A CA 1
ATOM 880 C C . SER A 1 105 ? 3.242 2.634 19.868 1.00 34.41 105 SER A C 1
ATOM 882 O O . SER A 1 105 ? 4.206 3.083 19.194 1.00 34.41 105 SER A O 1
#

Sequence (105 aa):
MYYALGNHEYKLLFSEYRQLYEAYEKRLTQAGVCFLHNEKDRKKIRTATCYFHGLELPWEYYKKPRSKKLTKKALEELLGVPEEEGLHILLAHNPKYGKPIFLGS

Secondary structure (DSSP, 8-state):
-EE---HHHHHHHTSTTHHHHHHHHHHHHHTT-EE-SS-EEEEEETTEEEEEEEE---GGGT-SSSPPP--HHHHHHHH-PPPSSSEEEEEE--GGG-S------

Nearest PDB structures (foldseek):
  7oya-assembly1_D2  TM=2.434E-01  e=2.507E+00  Danio rerio
  1wh9-assembly1_A  TM=3.272E-01  e=5.215E+00  Homo sapiens
  2kdn-assembly1_A  TM=3.971E-01  e=8.311E+00  Plasmodium falciparum 3D7
  8hkz-assembly1_AS3P  TM=3.101E-01  e=3.995E+00  Sulfolobus acidocaldarius DSM 639

Solvent-accessible surface area (backbone atoms only — not comparable to full-atom values): 6389 Å² total; per-residue (Å²): 95,81,47,39,53,36,74,70,56,51,52,30,58,78,40,95,46,25,68,59,43,55,52,50,51,51,54,41,44,74,73,58,38,43,76,21,85,34,34,76,49,81,45,75,59,90,91,44,48,34,36,42,32,17,40,59,79,60,73,62,55,70,38,79,93,74,39,56,80,90,44,73,68,58,47,33,74,57,62,44,82,77,73,95,74,66,47,78,45,78,42,61,63,50,80,92,60,74,61,86,79,77,88,79,133

Radius of gyration: 14.9 Å; Cα contacts (8 Å, |Δi|>4): 139; chains: 1; bounding box: 41×21×43 Å

=== Feature glossary ===
The record interleaves many kinds of information about one protein. Here is each kind framed as the question it answers.

Q: What does the local fold look like, residue by residue?
A: The Foldseek 3Di string encodes local tertiary geometry as a 20-letter alphabet — one character per residue — derived from the relative positions of nearby Cα atoms. Unlike the amino-acid sequence, 3Di is a direct function of the 3D structure, so two proteins with the same fold have similar 3Di strings even at low sequence identity.

Q: Which residues are in helices, strands, or loops?
A: The SS8 string is DSSP's per-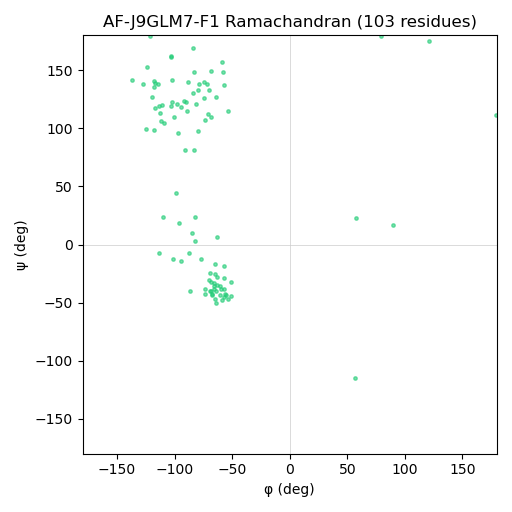residue secondary-structure call. α-helix (H) means an i→i+4 H-bond ladder; β-strand (E) means the residue participates in a β-sheet; 3₁₀ (G) and π (I) are tighter and wider helices; T/S are turns/bends; '-' is loop.

Q: How big and how compact is the whole molecule?
A: Radius of gyration (Rg) is the root-mean-square distance of Cα atoms from their centroid — a single number for overall size and compa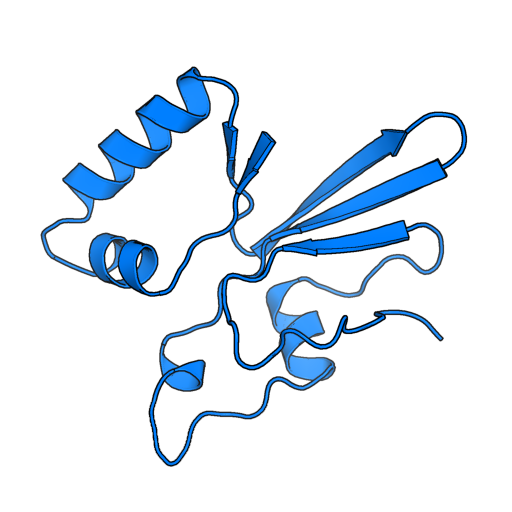ctness. A globular domain of N residues has Rg ≈ 2.2·N^0.38 Å; an extended or disordered chain has a much larger Rg. The Cα contact count is the number of residue pairs whose Cα atoms are within 8 Å and are more than four positions apart in sequence — a standard proxy for tertiary packing density. The bounding box is the smallest axis-aligned box enclosing all Cα atoms.

Q: Where is each backbone atom in 3D?
A: Structure coordinates are given as an mmCIF _atom_site loop: one row per atom with element, residue name, chain id, sequence number, and x/y/z position in Å. Only the four main-chain atoms per residue are included here; side chains are omitted to keep the record compact.

Q: What is the amino-acid chain?
A: Primary structure: the covalent order of the twenty standard amino acids along the backbone. Two proteins with the same sequence will (almost always) fold to the same structure; two with 30% identity often share a fold but not the details.

Q: What if only a Cα trace is available?
A: Three-state secondary structure (P-SEA) collapses the eight DSSP classes into helix (a), strand (b), and coil (c). P-SEA assigns these from Cα geometry alone — distances and angles — without requiring backbone oxygens, so it works on any Cα trace.

Q: What family and function is it annotated with?
A: Database cross-references. InterPro integrates a dozen domain/family signature databases into unified entries with residue-range hits. GO terms attach function/process/location labels with evidence codes. CATH codes position the fold in a four-level structural taxonomy. Organism is the NCBI-taxonomy species name.

Q: How confident is the AlphaFold model at each residue?
A: pLDDT is the predicted lDDT-Cα score: AlphaFold's confidence that the local environment of each residue (all inter-atomic distances within 15 Å) is correctly placed. It is a per-residue number between 0 and 100, with higher meaning more reliable.

Q: How mobile is each atom in the crystal?
A: B-factor (Debye–Waller factor) reflects atomic displacement in the crystal lattice. It is an experimental observable (units Å²), not a prediction; low values mean the atom is pinned down, high values mean it moves or is heterogeneous across the crystal.

Q: Which residues are buried vs exposed?
A: SASA measures how much of the protein is reachable by solvent. It is computed by rolling a water-sized probe over the atomic surface and summing the exposed area (Å²). Per-residue SASA distinguishes core (buried, low SASA) from surface (exposed, high SASA) residues; total SASA is a whole-molecule size measure.

Q: What do the diagnostic plots show?
A: Plot images: a contact map (which residues are close in 3D, as an N×N binary image), a Ramachandran scatter (backbone torsion angles, revealing secondary-structure composition at a glance), and — for AlphaFold structures — a PAE heatmap (pairwise prediction confidence).

Q: What known structures does this most resemble?
A: The Foldseek neighbor list gives the closest experimentally determined structures in the PDB, ranked by structural alignment. TM-score near 1 means near-identical fold; near 0.3 means only rough topology match. This is how one finds what a novel AlphaFold prediction most resembles in the solved-structure universe.

Q: Are the domains correctly placed relative to each other?
A: Predicted aligned error is AlphaFold's pairwise confidence. Unlike pLDDT (per-residue), PAE is per-residue-pair and captures whether two parts of the structure are correctly placed relative to each other. Units are ångströms of expected positional error.

Q: What do the rendered images show?
A: Structure images are PyMOL renders from six orthogonal camera directions. Cartoon representation draws helices as coils and strands as arrows; sticks shows the backbone as bonds; surface shows the solvent-excluded envelope. Rainbow coloring maps sequence position to hue (blue→red, N→C); chain coloring assigns a distinct color per polypeptide.

Q: What are the backbone torsion angles?
A: φ (phi) and ψ (psi) are the two rotatable backbone dihedrals per residue: φ is the C(i-1)–N–Cα–C torsion, ψ is the N–Cα–C–N(i+1) torsion, both in degrees on (−180°, 180°]. α-helical residues cluster near (−60°, −45°); β-strand residues near (−120°, +130°). A Ramachandran plot is simply a scatter of (φ, ψ) for every residue.